Protein AF-A0AAV5SQ38-F1 (afdb_monomer_lite)

pLDDT: mean 84.76, std 8.34, range [45.41, 91.88]

Structure (mmCIF, N/CA/C/O backbone):
data_AF-A0AAV5SQ38-F1
#
_entry.id   AF-A0AAV5SQ38-F1
#
loop_
_atom_site.group_PDB
_atom_site.id
_atom_site.type_symbol
_atom_site.label_atom_id
_atom_site.label_alt_id
_atom_site.label_comp_id
_atom_site.label_asym_id
_atom_site.label_entity_id
_atom_site.label_seq_id
_atom_site.pdbx_PDB_ins_code
_atom_site.Cartn_x
_atom_site.Cartn_y
_atom_site.Cartn_z
_atom_site.occupancy
_atom_site.B_iso_or_equiv
_atom_site.auth_seq_id
_atom_site.auth_comp_id
_atom_site.auth_asym_id
_atom_site.auth_atom_id
_atom_site.pdbx_PDB_model_num
ATOM 1 N N . GLN A 1 1 ? 10.361 -7.708 -13.464 1.00 45.41 1 GLN A N 1
ATOM 2 C CA . GLN A 1 1 ? 8.898 -7.620 -13.273 1.00 45.41 1 GLN A CA 1
ATOM 3 C C . GLN A 1 1 ? 8.623 -7.912 -11.812 1.00 45.41 1 GLN A C 1
ATOM 5 O O . GLN A 1 1 ? 9.067 -8.953 -11.346 1.00 45.41 1 GLN A O 1
ATOM 10 N N . ALA A 1 2 ? 7.966 -7.003 -11.089 1.00 51.94 2 ALA A N 1
ATOM 11 C CA . ALA A 1 2 ? 7.440 -7.324 -9.764 1.00 51.94 2 ALA A CA 1
ATOM 12 C C . ALA A 1 2 ? 6.467 -8.500 -9.921 1.00 51.94 2 ALA A C 1
ATOM 14 O O . ALA A 1 2 ? 5.574 -8.432 -10.765 1.00 51.94 2 ALA A O 1
ATOM 15 N N . ASN A 1 3 ? 6.678 -9.598 -9.192 1.00 64.69 3 ASN A N 1
ATOM 16 C CA . ASN A 1 3 ? 5.741 -10.715 -9.228 1.00 64.69 3 ASN A CA 1
ATOM 17 C C . ASN A 1 3 ? 4.500 -10.305 -8.409 1.00 64.69 3 ASN A C 1
ATOM 19 O O . ASN A 1 3 ? 4.638 -10.115 -7.197 1.00 64.69 3 ASN A O 1
ATOM 23 N N . PRO A 1 4 ? 3.312 -10.136 -9.022 1.00 69.19 4 PRO A N 1
ATOM 24 C CA . PRO A 1 4 ? 2.105 -9.707 -8.310 1.00 69.19 4 PRO A CA 1
A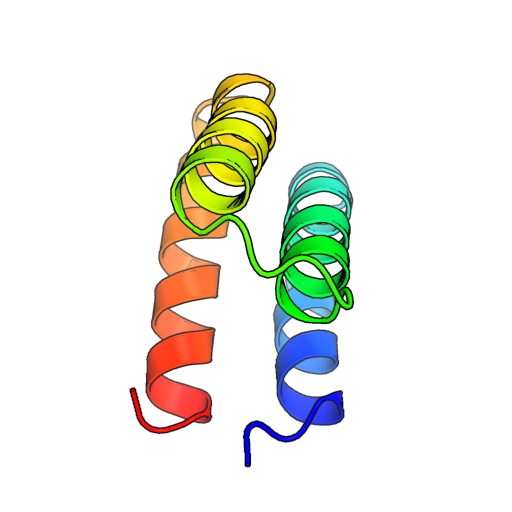TOM 25 C C . PRO A 1 4 ? 1.737 -10.633 -7.139 1.00 69.19 4 PRO A C 1
ATOM 27 O O . PRO A 1 4 ? 1.162 -10.173 -6.152 1.00 69.19 4 PRO A O 1
ATOM 30 N N . GLU A 1 5 ? 2.144 -11.905 -7.185 1.00 79.00 5 GLU A N 1
ATOM 31 C CA . GLU A 1 5 ? 1.952 -12.853 -6.082 1.00 79.00 5 GLU A CA 1
ATOM 32 C C . GLU A 1 5 ? 2.788 -12.510 -4.839 1.00 79.00 5 GLU A C 1
ATOM 34 O O . GLU A 1 5 ? 2.325 -12.698 -3.716 1.00 79.00 5 GLU A O 1
ATOM 39 N N . ILE A 1 6 ? 3.990 -11.947 -5.015 1.00 80.25 6 ILE A N 1
ATOM 40 C CA . ILE A 1 6 ? 4.857 -11.525 -3.901 1.00 80.25 6 ILE A CA 1
ATOM 41 C C . ILE A 1 6 ? 4.240 -10.325 -3.183 1.00 80.25 6 ILE A C 1
ATOM 43 O O . ILE A 1 6 ? 4.189 -10.298 -1.955 1.00 80.25 6 ILE A O 1
ATOM 47 N N . VAL A 1 7 ? 3.723 -9.355 -3.943 1.00 80.50 7 VAL A N 1
ATOM 48 C CA . VAL A 1 7 ? 3.048 -8.181 -3.372 1.00 80.50 7 VAL A CA 1
ATOM 49 C C . VAL A 1 7 ? 1.798 -8.616 -2.608 1.00 80.50 7 VAL A C 1
ATOM 51 O O . VAL A 1 7 ? 1.603 -8.182 -1.476 1.00 80.50 7 VAL A O 1
ATOM 54 N N . SER A 1 8 ? 0.996 -9.530 -3.166 1.00 84.75 8 SER A N 1
ATOM 55 C CA . SER A 1 8 ? -0.182 -10.068 -2.472 1.00 84.75 8 SER A CA 1
ATOM 56 C C . SER A 1 8 ? 0.190 -10.786 -1.170 1.00 84.75 8 SER A C 1
ATOM 58 O O . SER A 1 8 ? -0.405 -10.510 -0.134 1.00 84.75 8 SER A O 1
ATOM 60 N N . ALA A 1 9 ? 1.228 -11.627 -1.182 1.00 85.88 9 ALA A N 1
ATOM 61 C CA . ALA A 1 9 ? 1.691 -12.328 0.017 1.00 85.88 9 ALA A CA 1
ATOM 62 C C . ALA A 1 9 ? 2.247 -11.380 1.098 1.00 85.88 9 ALA A C 1
ATOM 64 O O . ALA A 1 9 ? 2.151 -11.669 2.290 1.00 85.88 9 ALA A O 1
ATOM 65 N N . CYS A 1 10 ? 2.839 -10.248 0.706 1.00 83.69 10 CYS A N 1
ATOM 66 C CA . CYS A 1 10 ? 3.254 -9.203 1.642 1.00 83.69 10 CYS A CA 1
ATOM 67 C C . CYS A 1 10 ? 2.057 -8.434 2.221 1.00 83.69 10 CYS A C 1
ATOM 69 O O . CYS A 1 10 ? 2.128 -8.005 3.371 1.00 83.69 10 CYS A O 1
ATOM 71 N N . ILE A 1 11 ? 0.974 -8.259 1.454 1.00 88.56 11 ILE A N 1
ATOM 72 C CA . ILE A 1 11 ? -0.257 -7.606 1.923 1.00 88.56 11 ILE A CA 1
ATOM 73 C C . ILE A 1 11 ? -0.952 -8.481 2.969 1.00 88.56 11 ILE A C 1
ATOM 75 O O . ILE A 1 11 ? -1.352 -7.970 4.009 1.00 88.56 11 ILE A O 1
ATOM 79 N N . ASP A 1 12 ? -1.028 -9.796 2.752 1.00 89.56 12 ASP A N 1
ATOM 80 C CA . ASP A 1 12 ? -1.722 -10.728 3.658 1.00 89.56 12 ASP A CA 1
ATOM 81 C C . ASP A 1 12 ? -1.143 -10.754 5.086 1.00 89.56 12 ASP A C 1
ATOM 83 O O . ASP A 1 12 ? -1.819 -11.167 6.029 1.00 89.56 12 ASP A O 1
ATOM 87 N N . LYS A 1 13 ? 0.098 -10.285 5.270 1.00 88.62 13 LYS A N 1
ATOM 88 C CA . LYS A 1 13 ? 0.762 -10.176 6.580 1.00 88.62 13 LYS A CA 1
ATOM 89 C C . LYS A 1 13 ? 0.330 -8.957 7.397 1.00 88.62 13 LYS A C 1
ATOM 91 O O . LYS A 1 13 ? 0.661 -8.890 8.578 1.00 88.62 13 LYS A O 1
ATOM 96 N N . LEU A 1 14 ? -0.351 -7.997 6.776 1.00 90.94 14 LEU A N 1
ATOM 97 C CA . LEU A 1 14 ? -0.744 -6.746 7.414 1.00 90.94 14 LEU A CA 1
ATOM 98 C C . LEU A 1 14 ? -2.010 -6.912 8.260 1.00 90.94 14 LEU A C 1
ATOM 100 O O . LEU A 1 14 ? -2.815 -7.819 8.041 1.00 90.94 14 LEU A O 1
ATOM 104 N N . SER A 1 15 ? -2.235 -5.982 9.183 1.00 90.88 15 SER A N 1
ATOM 105 C CA . SER A 1 15 ? -3.519 -5.809 9.857 1.00 90.88 15 SER A CA 1
ATOM 106 C C . SER A 1 15 ? -4.640 -5.535 8.850 1.00 90.88 15 SER A C 1
ATOM 108 O O . SER A 1 15 ? -4.410 -4.962 7.789 1.00 90.88 15 SER A O 1
ATOM 110 N N . THR A 1 16 ? -5.891 -5.871 9.180 1.00 91.56 16 THR A N 1
ATOM 111 C CA . THR A 1 16 ? -7.033 -5.664 8.266 1.00 91.56 16 THR A CA 1
ATOM 112 C C . THR A 1 16 ? -7.151 -4.214 7.780 1.00 91.56 16 THR A C 1
ATOM 114 O O . THR A 1 16 ? -7.471 -3.974 6.618 1.00 91.56 16 THR A O 1
ATOM 117 N N . ALA A 1 17 ? -6.856 -3.233 8.640 1.00 87.75 17 ALA A N 1
ATOM 118 C CA . ALA A 1 17 ? -6.877 -1.822 8.262 1.00 87.75 17 ALA A CA 1
ATOM 119 C C . ALA A 1 17 ? -5.746 -1.468 7.276 1.00 87.75 17 ALA A C 1
ATOM 121 O O . ALA A 1 17 ? -5.985 -0.764 6.293 1.00 87.75 17 ALA A O 1
ATOM 122 N N . ALA A 1 18 ? -4.540 -1.996 7.497 1.00 89.25 18 ALA A N 1
ATOM 123 C CA . ALA A 1 18 ? -3.403 -1.811 6.601 1.00 89.25 18 ALA A CA 1
ATOM 124 C C . ALA A 1 18 ? -3.555 -2.579 5.278 1.00 89.25 18 ALA A C 1
ATOM 126 O O . ALA A 1 18 ? -3.205 -2.041 4.230 1.00 89.25 18 ALA A O 1
ATOM 127 N N . GLN A 1 19 ? -4.168 -3.767 5.284 1.00 91.62 19 GLN A N 1
ATOM 128 C CA . GLN A 1 19 ? -4.503 -4.523 4.072 1.00 91.62 19 GLN A CA 1
ATOM 129 C C . GLN A 1 19 ? -5.368 -3.698 3.117 1.00 91.62 19 GLN A C 1
ATOM 131 O O . GLN A 1 19 ? -5.063 -3.606 1.930 1.00 91.62 19 GLN A O 1
ATOM 136 N N . VAL A 1 20 ? -6.414 -3.037 3.630 1.00 90.75 20 VAL A N 1
ATOM 137 C CA . VAL A 1 20 ? -7.296 -2.188 2.811 1.00 90.75 20 VAL A CA 1
ATOM 138 C C . VAL A 1 20 ? -6.514 -1.055 2.143 1.00 90.75 20 VAL A C 1
ATOM 140 O O . VAL A 1 20 ? -6.743 -0.756 0.970 1.00 90.75 20 VAL 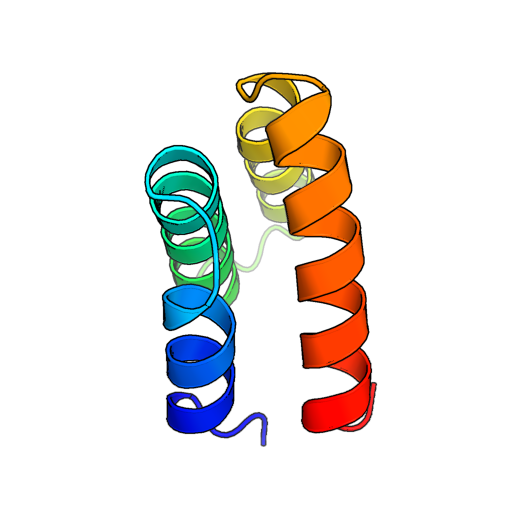A O 1
ATOM 143 N N . ALA A 1 21 ? -5.595 -0.420 2.868 1.00 90.06 21 ALA A N 1
ATOM 144 C CA . ALA A 1 21 ? -4.767 0.647 2.319 1.00 90.06 21 ALA A CA 1
ATOM 145 C C . ALA A 1 21 ? -3.746 0.119 1.292 1.00 90.06 21 ALA A C 1
ATOM 147 O O . ALA A 1 21 ? -3.632 0.692 0.209 1.00 90.06 21 ALA A O 1
ATOM 148 N N . ALA A 1 22 ? -3.066 -0.993 1.581 1.00 89.69 22 ALA A N 1
ATOM 149 C CA . ALA A 1 22 ? -2.065 -1.585 0.695 1.00 89.69 22 ALA A CA 1
ATOM 150 C C . ALA A 1 22 ? -2.674 -2.128 -0.612 1.00 89.69 22 ALA A C 1
ATOM 152 O O . ALA A 1 22 ? -2.099 -1.950 -1.684 1.00 89.69 22 ALA A O 1
ATOM 153 N N . ILE A 1 23 ? -3.880 -2.708 -0.556 1.00 90.56 23 ILE A N 1
ATOM 154 C CA . ILE A 1 23 ? -4.641 -3.125 -1.746 1.00 90.56 23 ILE A CA 1
ATOM 155 C C . ILE A 1 23 ? -4.928 -1.923 -2.647 1.00 90.56 23 ILE A C 1
ATOM 157 O O . ILE A 1 23 ? -4.643 -1.975 -3.841 1.00 90.56 23 ILE A O 1
ATOM 161 N N . LYS A 1 24 ? -5.413 -0.811 -2.078 1.00 89.88 24 LYS A N 1
ATOM 162 C CA . LYS A 1 24 ? -5.665 0.419 -2.846 1.00 89.88 24 LYS A CA 1
ATOM 163 C C . LYS A 1 24 ? -4.390 0.966 -3.487 1.00 89.88 24 LYS A C 1
ATOM 165 O O . LYS A 1 24 ? -4.436 1.405 -4.629 1.00 89.88 24 LYS A O 1
ATOM 170 N N . GLN A 1 25 ? -3.260 0.928 -2.777 1.00 88.06 25 GLN A N 1
ATOM 171 C CA . GLN A 1 25 ? -1.965 1.352 -3.321 1.00 88.06 25 GLN A CA 1
ATOM 172 C C . GLN A 1 25 ? -1.524 0.462 -4.488 1.00 88.06 25 GLN A C 1
ATOM 174 O O . GLN A 1 25 ? -1.143 0.978 -5.537 1.00 88.06 25 GLN A O 1
ATOM 179 N N . ARG A 1 26 ? -1.621 -0.864 -4.338 1.00 87.62 26 ARG A N 1
ATOM 180 C CA . ARG A 1 26 ? -1.313 -1.831 -5.401 1.00 87.62 26 ARG A CA 1
ATOM 181 C C . ARG A 1 26 ? -2.182 -1.602 -6.636 1.00 87.62 26 ARG A C 1
ATOM 183 O O . ARG A 1 26 ? -1.651 -1.569 -7.745 1.00 87.62 26 ARG A O 1
ATOM 190 N N . ASP A 1 27 ? -3.491 -1.462 -6.448 1.00 89.12 27 ASP A N 1
ATOM 191 C CA . ASP A 1 27 ? -4.445 -1.295 -7.547 1.00 89.12 27 ASP A CA 1
ATOM 192 C C . ASP A 1 27 ? -4.208 0.027 -8.283 1.00 89.12 27 ASP A C 1
ATOM 194 O O . ASP A 1 27 ? -4.238 0.063 -9.509 1.00 89.12 27 ASP A O 1
ATOM 198 N N . LEU A 1 28 ? -3.879 1.091 -7.544 1.00 86.81 28 LEU A N 1
ATOM 199 C CA . LEU A 1 28 ? -3.527 2.389 -8.106 1.00 86.81 28 LEU A CA 1
ATOM 200 C C . LEU A 1 28 ? -2.244 2.327 -8.950 1.00 86.81 28 LEU A C 1
ATOM 202 O O . LEU A 1 28 ? -2.228 2.806 -10.080 1.00 86.81 28 LEU A O 1
ATOM 206 N N . VAL A 1 29 ? -1.186 1.690 -8.440 1.00 82.44 29 VAL A N 1
ATOM 207 C CA . VAL A 1 29 ? 0.089 1.523 -9.168 1.00 82.44 29 VAL A CA 1
ATOM 208 C C . VAL A 1 29 ? -0.049 0.577 -10.368 1.00 82.44 29 VAL A C 1
ATOM 210 O O . VAL A 1 29 ? 0.695 0.701 -11.335 1.00 82.44 29 VAL A O 1
ATOM 213 N N . SER A 1 30 ? -0.999 -0.359 -10.316 1.00 83.38 30 SER A N 1
ATOM 214 C CA . SER A 1 30 ? -1.298 -1.284 -11.419 1.00 83.38 30 SER A CA 1
ATOM 215 C C . SER A 1 30 ? -2.320 -0.725 -12.414 1.00 83.38 30 SER A C 1
ATOM 217 O O . SER A 1 30 ? -2.662 -1.414 -13.374 1.00 83.38 30 SER A O 1
ATOM 219 N N . SER A 1 31 ? -2.845 0.478 -12.175 1.00 85.75 31 SER A N 1
ATOM 220 C CA . SER A 1 31 ? -3.803 1.116 -13.072 1.00 85.75 31 SER A CA 1
ATOM 221 C C . SER A 1 31 ? -3.116 1.670 -14.321 1.00 85.75 31 SER A C 1
ATOM 223 O O . SER A 1 31 ? -1.918 1.945 -14.319 1.00 85.75 31 SER A O 1
ATOM 225 N N . ASP A 1 32 ? -3.894 1.895 -15.380 1.00 85.81 32 ASP A N 1
ATOM 226 C CA . ASP A 1 32 ? -3.421 2.561 -16.601 1.00 85.81 32 ASP A CA 1
ATOM 227 C C . ASP A 1 32 ? -3.193 4.080 -16.413 1.00 85.81 32 ASP A C 1
ATOM 229 O O . ASP A 1 32 ? -2.995 4.804 -17.392 1.00 85.81 32 ASP A O 1
ATOM 233 N N . GLU A 1 33 ? -3.254 4.591 -15.176 1.00 87.06 33 GLU A N 1
ATOM 234 C CA . GLU A 1 33 ? -2.999 5.996 -14.862 1.00 87.06 33 GLU A CA 1
ATOM 235 C C . GLU A 1 33 ? -1.537 6.356 -15.155 1.00 87.06 33 GLU A C 1
ATOM 237 O O . GLU A 1 33 ? -0.602 5.742 -14.641 1.00 87.06 33 GLU A O 1
ATOM 242 N N . GLN A 1 34 ? -1.339 7.382 -15.982 1.00 84.12 34 GLN A N 1
ATOM 243 C CA . GLN A 1 34 ? -0.011 7.858 -16.382 1.00 84.12 34 GLN A CA 1
ATOM 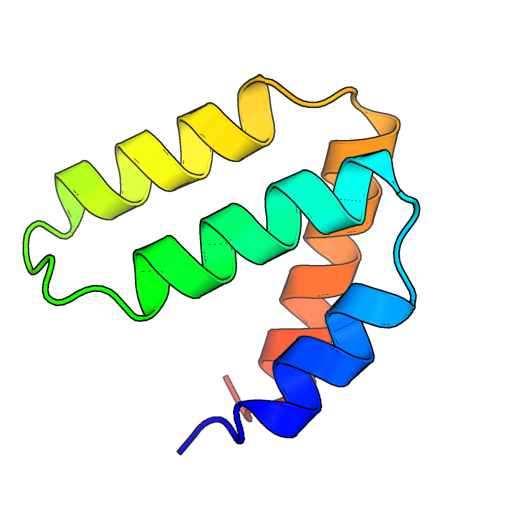244 C C . GLN A 1 34 ? 0.330 9.214 -15.762 1.00 84.12 34 GLN A C 1
ATOM 246 O O . GLN A 1 34 ? 1.486 9.643 -15.817 1.00 84.12 34 GLN A O 1
ATOM 251 N N . ASP A 1 35 ? -0.648 9.899 -15.158 1.00 90.50 35 ASP A N 1
ATOM 252 C CA . ASP A 1 35 ? -0.396 11.130 -14.421 1.00 90.50 35 ASP A CA 1
ATOM 253 C C . ASP A 1 35 ? 0.290 10.811 -13.085 1.00 90.50 35 ASP A C 1
ATOM 255 O O . ASP A 1 35 ? -0.330 10.484 -12.070 1.00 90.50 35 ASP A O 1
ATOM 259 N N . VAL A 1 36 ? 1.617 10.938 -13.095 1.00 85.50 36 VAL A N 1
ATOM 260 C CA . VAL A 1 36 ? 2.480 10.725 -11.928 1.00 85.50 36 VAL A CA 1
ATOM 261 C C . VAL A 1 36 ? 2.094 11.634 -10.758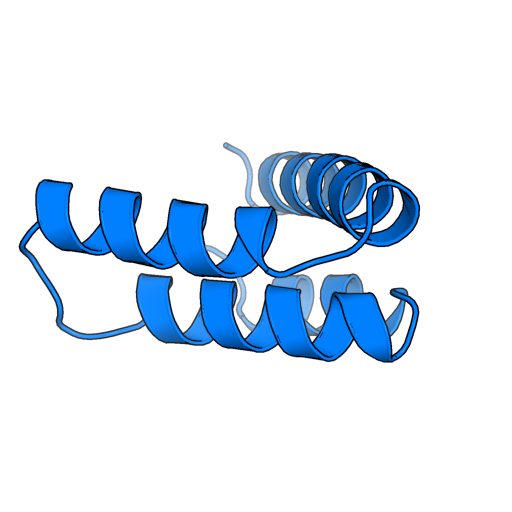 1.00 85.50 36 VAL A C 1
ATOM 263 O O . VAL A 1 36 ? 2.157 11.206 -9.605 1.00 85.50 36 VAL A O 1
ATOM 266 N N . MET A 1 37 ? 1.676 12.878 -11.017 1.00 89.75 37 MET A N 1
ATOM 267 C CA . MET A 1 37 ? 1.270 13.793 -9.946 1.00 89.75 37 MET A CA 1
ATOM 268 C C . MET A 1 37 ? -0.032 13.326 -9.305 1.00 89.75 37 MET A C 1
ATOM 270 O O . MET A 1 37 ? -0.137 13.310 -8.078 1.00 89.75 37 MET A O 1
ATOM 274 N N . LYS A 1 38 ? -0.992 12.882 -10.119 1.00 89.38 38 LYS A N 1
ATOM 275 C CA . LYS A 1 38 ? -2.249 12.316 -9.629 1.00 89.38 38 LYS A CA 1
ATOM 276 C C . LYS A 1 38 ? -2.023 11.029 -8.831 1.00 89.38 38 LYS A C 1
ATOM 278 O O . LYS A 1 38 ? -2.540 10.926 -7.720 1.00 89.38 38 LYS A O 1
ATOM 283 N N . LEU A 1 39 ? -1.175 10.121 -9.324 1.00 87.56 39 LEU A N 1
ATOM 284 C CA . LEU A 1 39 ? -0.756 8.913 -8.600 1.00 87.56 39 LEU A CA 1
ATOM 285 C C . LEU A 1 39 ? -0.187 9.254 -7.217 1.00 87.56 39 LEU A C 1
ATOM 287 O O . LEU A 1 39 ? -0.607 8.686 -6.210 1.00 87.56 39 LEU A O 1
ATOM 291 N N . ILE A 1 40 ? 0.736 10.219 -7.138 1.00 87.25 40 ILE A N 1
ATOM 292 C CA . ILE A 1 40 ? 1.336 10.645 -5.864 1.00 87.25 40 ILE A CA 1
ATOM 293 C C . ILE A 1 40 ? 0.278 11.234 -4.922 1.00 87.25 40 ILE A C 1
ATOM 295 O O . ILE A 1 40 ? 0.293 10.939 -3.723 1.00 87.25 40 ILE A O 1
ATOM 299 N N . THR A 1 41 ? -0.633 12.064 -5.434 1.00 91.88 41 THR A N 1
ATOM 300 C CA . THR A 1 41 ? -1.711 12.660 -4.636 1.00 91.88 41 THR A CA 1
ATOM 301 C C . THR A 1 41 ? -2.642 11.594 -4.065 1.00 91.88 41 THR A C 1
ATOM 303 O O . THR A 1 41 ? -2.950 11.637 -2.872 1.00 91.88 41 THR A O 1
ATOM 306 N N . GLU A 1 42 ? -3.053 10.619 -4.872 1.00 90.12 42 GLU A N 1
ATOM 307 C CA . GLU A 1 42 ? -3.942 9.542 -4.432 1.00 90.12 42 GLU A CA 1
ATOM 308 C C . GLU A 1 42 ? -3.241 8.588 -3.450 1.00 90.12 42 GLU A C 1
ATOM 310 O O . GLU A 1 42 ? -3.816 8.251 -2.412 1.00 90.12 42 GLU A O 1
ATOM 315 N N . LEU A 1 43 ? -1.965 8.249 -3.680 1.00 87.75 43 LEU A N 1
ATOM 316 C CA . LEU A 1 43 ? -1.153 7.475 -2.730 1.00 87.75 43 LEU A CA 1
ATOM 317 C C . LEU A 1 43 ? -1.042 8.172 -1.366 1.00 87.75 43 LEU A C 1
ATOM 319 O O . LEU A 1 43 ? -1.209 7.527 -0.325 1.00 87.75 43 LEU A O 1
ATOM 323 N N . ARG A 1 44 ? -0.802 9.492 -1.356 1.00 88.00 44 ARG A N 1
ATOM 324 C CA . ARG A 1 44 ? -0.769 10.288 -0.117 1.00 88.00 44 ARG A CA 1
ATOM 325 C C . ARG A 1 44 ? -2.127 10.331 0.566 1.00 88.00 44 ARG A C 1
ATOM 327 O O . ARG A 1 44 ? -2.179 10.191 1.781 1.00 88.00 44 ARG A O 1
ATOM 334 N N . ALA A 1 45 ? -3.214 10.488 -0.187 1.00 89.88 45 ALA A N 1
ATOM 335 C CA . ALA A 1 45 ? -4.560 10.491 0.378 1.00 89.88 45 ALA A CA 1
ATOM 336 C C . ALA A 1 45 ? -4.884 9.158 1.073 1.00 89.88 45 ALA A C 1
ATOM 338 O O . ALA A 1 45 ? -5.422 9.160 2.181 1.00 89.88 45 ALA A O 1
ATOM 339 N N . ILE A 1 46 ? -4.488 8.029 0.472 1.00 87.38 46 ILE A N 1
ATOM 340 C CA . ILE A 1 46 ? -4.640 6.700 1.079 1.00 87.38 46 ILE A CA 1
ATOM 341 C C . ILE A 1 46 ? -3.866 6.624 2.403 1.00 87.38 46 ILE A C 1
ATOM 343 O O . ILE A 1 46 ? -4.453 6.246 3.416 1.00 87.38 46 ILE A O 1
ATOM 347 N N . GLN A 1 47 ? -2.595 7.041 2.429 1.00 83.38 47 GLN A N 1
ATOM 348 C CA . GLN A 1 47 ? -1.784 7.021 3.655 1.00 83.38 47 GLN A CA 1
ATOM 349 C C . GLN A 1 47 ? -2.313 7.976 4.735 1.00 83.38 47 GLN A C 1
ATOM 351 O O . GLN A 1 47 ? -2.453 7.574 5.885 1.00 83.38 47 GLN A O 1
ATOM 356 N N . SER A 1 48 ? -2.663 9.216 4.382 1.00 85.12 48 SER A N 1
ATOM 357 C CA . SER A 1 48 ? -3.165 10.212 5.339 1.00 85.12 48 SER A CA 1
ATOM 358 C C . SER A 1 48 ? -4.546 9.879 5.904 1.00 85.12 48 SER A C 1
ATOM 360 O O . SER A 1 48 ? -4.896 10.376 6.970 1.00 85.12 48 SER A O 1
ATOM 362 N N . SER A 1 49 ? -5.332 9.044 5.219 1.00 84.81 49 SER A N 1
ATOM 363 C CA . SER A 1 49 ? -6.616 8.552 5.735 1.00 84.81 49 SER A CA 1
ATOM 364 C C . SER A 1 49 ? -6.477 7.442 6.786 1.00 84.81 49 SER A C 1
ATOM 366 O O . SER A 1 49 ? -7.461 7.086 7.434 1.00 84.81 49 SER A O 1
ATOM 368 N N . ALA A 1 50 ? -5.272 6.893 6.959 1.00 86.75 50 ALA A N 1
ATOM 369 C CA . ALA A 1 50 ? -4.990 5.818 7.897 1.00 86.75 50 ALA A CA 1
ATOM 370 C C . ALA A 1 50 ? -4.492 6.343 9.254 1.00 86.75 50 ALA A C 1
ATOM 372 O O . ALA A 1 50 ? -3.917 7.429 9.341 1.00 86.75 50 ALA A O 1
ATOM 373 N N . SER A 1 51 ? -4.681 5.553 10.316 1.00 90.25 51 SER A N 1
ATOM 374 C CA . SER A 1 51 ? -4.111 5.843 11.639 1.00 90.25 51 SER A CA 1
ATOM 375 C C . SER A 1 51 ? -2.580 5.778 11.620 1.00 90.25 51 SER A C 1
ATOM 377 O O . SER A 1 51 ? -1.997 5.112 10.767 1.00 90.25 51 SER A O 1
ATOM 379 N N . GLU A 1 52 ? -1.915 6.429 12.581 1.00 89.56 52 GLU A N 1
ATOM 380 C CA . GLU A 1 52 ? -0.443 6.427 12.675 1.00 89.56 52 GLU A CA 1
ATOM 381 C C . GLU A 1 52 ? 0.152 5.011 12.740 1.00 89.56 52 GLU A C 1
ATOM 383 O O . GLU A 1 52 ? 1.185 4.748 12.125 1.00 89.56 52 GLU A O 1
ATOM 388 N N . ASP A 1 53 ? -0.508 4.083 13.440 1.00 87.25 53 ASP A N 1
ATOM 389 C CA . ASP A 1 53 ? -0.076 2.682 13.506 1.00 87.25 53 ASP A CA 1
ATOM 390 C C . ASP A 1 53 ? -0.133 2.000 12.134 1.00 87.25 53 ASP A C 1
ATOM 392 O O . ASP A 1 53 ? 0.818 1.330 11.734 1.00 87.25 53 ASP A O 1
ATOM 396 N N . VAL A 1 54 ? -1.205 2.236 11.371 1.00 89.00 54 VAL A N 1
ATOM 397 C CA . VAL A 1 54 ? -1.352 1.702 10.010 1.00 89.00 54 VAL A CA 1
ATOM 398 C C . VAL A 1 54 ? -0.349 2.351 9.056 1.00 89.00 54 VAL A C 1
ATOM 400 O O . VAL A 1 54 ? 0.196 1.672 8.193 1.00 89.00 54 VAL A O 1
ATOM 403 N N . GLN A 1 55 ? -0.055 3.645 9.209 1.00 89.25 55 GLN A N 1
ATOM 404 C CA . GLN A 1 55 ? 0.956 4.322 8.392 1.00 89.25 55 GLN A CA 1
ATOM 405 C C . GLN A 1 55 ? 2.349 3.714 8.594 1.00 89.25 55 GLN A C 1
ATOM 407 O O . GLN A 1 55 ? 3.030 3.422 7.612 1.00 89.25 55 GLN A O 1
ATOM 412 N N . LYS A 1 56 ? 2.750 3.456 9.846 1.00 89.25 56 LYS A N 1
ATOM 413 C CA . LYS A 1 56 ? 4.022 2.780 10.159 1.00 89.25 56 LYS A CA 1
ATOM 414 C C . LYS A 1 56 ? 4.069 1.368 9.585 1.00 89.25 56 LYS A C 1
ATOM 416 O O . LYS A 1 56 ? 5.085 0.964 9.024 1.00 89.25 56 LYS A O 1
ATOM 421 N N . GLU A 1 57 ? 2.972 0.628 9.711 1.00 90.06 57 GLU A N 1
ATOM 422 C CA . GLU A 1 57 ? 2.854 -0.720 9.160 1.00 90.06 57 GLU A CA 1
ATOM 423 C C . GLU A 1 57 ? 2.999 -0.719 7.626 1.00 90.06 57 GLU A C 1
ATOM 425 O O . GLU A 1 57 ? 3.753 -1.520 7.072 1.00 90.06 57 GLU A O 1
ATOM 430 N N . LEU A 1 58 ? 2.365 0.237 6.939 1.00 87.50 58 LEU A N 1
ATOM 431 C CA . LEU A 1 58 ? 2.492 0.428 5.491 1.00 87.50 58 LEU A CA 1
ATOM 432 C C . LEU A 1 58 ? 3.903 0.851 5.065 1.00 87.50 58 LEU A C 1
ATOM 434 O O . LEU A 1 58 ? 4.362 0.455 3.997 1.00 87.50 58 LEU A O 1
ATOM 438 N N . GLU A 1 59 ? 4.605 1.654 5.864 1.00 88.69 59 GLU A N 1
ATOM 439 C CA . GLU A 1 59 ? 5.985 2.051 5.569 1.00 88.69 59 GLU A CA 1
ATOM 440 C C . GLU A 1 59 ? 6.927 0.838 5.597 1.00 88.69 59 GLU A C 1
ATOM 442 O O . GLU A 1 59 ? 7.722 0.642 4.672 1.00 88.69 59 GLU A O 1
ATOM 447 N N . VAL A 1 60 ? 6.777 -0.026 6.608 1.00 88.25 60 VAL A N 1
ATOM 448 C CA . VAL A 1 60 ? 7.504 -1.301 6.689 1.00 88.25 60 VAL A CA 1
ATOM 449 C C . VAL A 1 60 ? 7.143 -2.199 5.508 1.00 88.25 60 VAL A C 1
ATOM 451 O O . VAL A 1 60 ? 8.043 -2.683 4.823 1.00 88.25 60 VAL A O 1
ATOM 454 N N . HIS A 1 61 ? 5.849 -2.358 5.214 1.00 86.25 61 HIS A N 1
ATOM 455 C CA . HIS A 1 61 ? 5.369 -3.135 4.072 1.00 86.25 61 HIS A CA 1
ATOM 456 C C . HIS A 1 61 ? 5.986 -2.669 2.749 1.00 86.25 61 HIS A C 1
ATOM 458 O O . HIS A 1 61 ? 6.532 -3.475 2.001 1.00 86.25 61 HIS A O 1
ATOM 464 N N . ASN A 1 62 ? 5.952 -1.364 2.472 1.00 83.81 62 ASN A N 1
ATOM 465 C CA . ASN A 1 62 ? 6.493 -0.797 1.238 1.00 83.81 62 ASN A CA 1
ATOM 466 C C . ASN A 1 62 ? 7.998 -1.050 1.110 1.00 83.81 62 ASN A C 1
ATOM 468 O O . ASN A 1 62 ? 8.487 -1.328 0.016 1.00 83.81 62 ASN A O 1
ATOM 472 N N . ARG A 1 63 ? 8.731 -1.011 2.229 1.00 86.44 63 ARG A N 1
ATOM 473 C CA . ARG A 1 63 ? 10.154 -1.352 2.259 1.00 86.44 63 ARG A CA 1
ATOM 474 C C . ARG A 1 63 ? 10.397 -2.836 1.983 1.00 86.44 63 ARG A C 1
ATOM 476 O O . ARG A 1 63 ? 11.303 -3.162 1.221 1.00 86.44 63 ARG A O 1
ATOM 483 N N . GLU A 1 64 ? 9.604 -3.728 2.576 1.00 85.12 64 GLU A N 1
ATOM 484 C CA . GLU A 1 64 ? 9.689 -5.169 2.306 1.00 85.12 64 GLU A CA 1
ATOM 485 C C . GLU A 1 64 ? 9.362 -5.491 0.84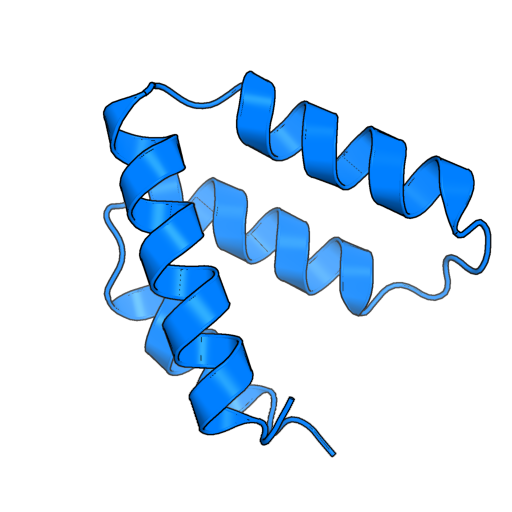7 1.00 85.12 64 GLU A C 1
ATOM 487 O O . GLU A 1 64 ? 10.067 -6.282 0.222 1.00 85.12 64 GLU A O 1
ATOM 492 N N . VAL A 1 65 ? 8.338 -4.842 0.286 1.00 83.00 65 VAL A N 1
ATOM 493 C CA . VAL A 1 65 ? 7.978 -4.974 -1.127 1.00 83.00 65 VAL A CA 1
ATOM 494 C C . VAL A 1 65 ? 9.118 -4.485 -2.015 1.00 83.00 65 VAL A C 1
ATOM 496 O O . VAL A 1 65 ? 9.498 -5.221 -2.919 1.00 83.00 65 VAL A O 1
ATOM 499 N N . ALA A 1 66 ? 9.708 -3.315 -1.742 1.00 82.56 66 ALA A N 1
ATOM 500 C CA . ALA A 1 66 ? 10.845 -2.786 -2.504 1.00 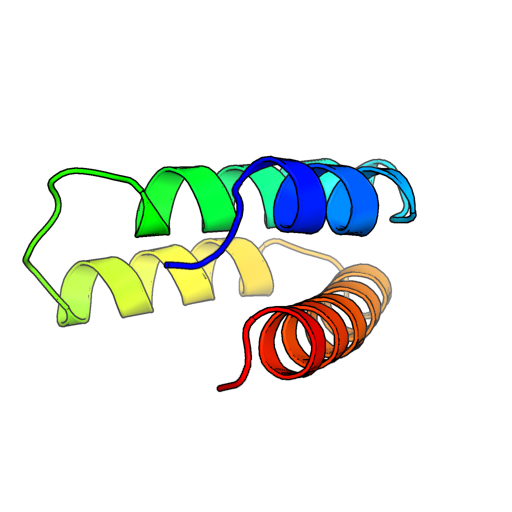82.56 66 ALA A CA 1
ATOM 501 C C . ALA A 1 66 ? 12.019 -3.782 -2.544 1.00 82.56 66 ALA A C 1
ATOM 503 O O . ALA A 1 66 ? 12.472 -4.163 -3.624 1.00 82.56 66 ALA A O 1
ATOM 504 N N . ILE A 1 67 ? 12.405 -4.321 -1.381 1.00 82.69 67 ILE A N 1
ATOM 505 C CA . ILE A 1 67 ? 13.442 -5.358 -1.274 1.00 82.69 67 ILE A CA 1
ATOM 506 C C . ILE A 1 67 ? 13.058 -6.608 -2.079 1.00 82.69 67 ILE A C 1
ATOM 508 O O . ILE A 1 67 ? 13.887 -7.154 -2.807 1.00 82.69 67 ILE A O 1
ATOM 512 N N . ALA A 1 68 ? 11.808 -7.065 -1.969 1.00 76.44 68 ALA A N 1
ATOM 513 C CA . ALA A 1 68 ? 11.340 -8.285 -2.618 1.00 76.44 68 ALA A CA 1
ATOM 514 C C . ALA A 1 68 ? 11.234 -8.165 -4.151 1.00 76.44 68 ALA A C 1
ATOM 516 O O . ALA A 1 68 ? 11.361 -9.172 -4.850 1.00 76.44 68 ALA A O 1
ATOM 517 N N . VAL A 1 69 ? 11.017 -6.955 -4.681 1.00 74.31 69 VAL A N 1
ATOM 518 C CA . VAL A 1 69 ? 10.937 -6.691 -6.131 1.00 74.31 69 VAL A CA 1
ATOM 519 C C . VAL A 1 69 ? 12.232 -6.122 -6.725 1.00 74.31 69 VAL A C 1
ATOM 521 O O . VAL A 1 69 ? 12.316 -5.978 -7.946 1.00 74.31 69 VAL A O 1
ATOM 524 N N . GLY A 1 70 ? 13.242 -5.851 -5.893 1.00 73.06 70 GLY A N 1
ATOM 525 C CA . GLY A 1 70 ? 14.566 -5.382 -6.307 1.00 73.06 70 GLY A CA 1
ATOM 526 C C . GLY A 1 70 ? 14.649 -3.889 -6.648 1.00 73.06 70 GLY A C 1
ATOM 527 O O . GLY A 1 70 ? 15.417 -3.533 -7.542 1.00 73.06 70 GLY A O 1
ATOM 528 N N . LEU A 1 71 ? 13.853 -3.047 -5.975 1.00 64.88 71 LEU A N 1
ATOM 529 C CA . LEU A 1 71 ? 13.895 -1.575 -6.024 1.00 64.88 71 LEU A CA 1
ATOM 530 C C . LEU A 1 71 ? 14.655 -1.010 -4.816 1.00 64.88 71 LEU A C 1
ATOM 532 O O . LEU A 1 71 ? 15.416 -0.040 -5.024 1.00 64.88 71 LEU A O 1
#

Radius of gyration: 11.72 Å; chains: 1; bounding box: 22×27×30 Å

Foldseek 3Di:
DQDVVVLVVLLVPDDPQLSVLSVQLVVLVVDPDPPPVVNVVVNVVSLVVDDPVSNVRVVVSVVVSCVNRVD

Organism: NCBI:txid358040

Secondary structure (DSSP, 8-state):
---HHHHHHHHTTS-HHHHHHHHHHHHHHTSS---HHHHHHHHHHHHHTS-HHHHHHHHHHHHHHHHHHT-

Sequence (71 aa):
QANPEIVSACIDKLSTAAQVAAIKQRDLVSSDEQDVMKLITELRAIQSSASEDVQKELEVHNREVAIAVGL